Protein AF-A0A3B5LUX5-F1 (afdb_monomer_lite)

Sequence (181 aa):
RKSHYRGNGGNGSASSEEEFMWEEYLEETGATAAPHTIFRHVEVSLQSSFQPGMKLEVASKSSPETYWVATIITTCGQLLLLRYSGYGDDRRADFWCDVMTAELHPVGWCAQNHKTLTPPEAIREKYSDWTEFLVQDLTGSRTAPANLLEGVSYFPLIKTVCFMTSSRFKTSVFQTRSDFN

Organism: NCBI:txid32473

Foldseek 3Di:
DDDDDDDDDDDDDDPPPPDDDPVVVCVVVVNDADDVVVPVLQVVLVVPPDDFQAKWWFDDPVDPLEIFIWTFHDRDRQKTFIATPQCPPPPVRTDIDGLQPTQIGWPCVCVVVVGYYDDDPVSVVVDVCVVVSVCVSPVVTHTDDGCSNVVRPDDPDPPFDFDDDDDDDDTGTDDDPPPDD

pLDDT: mean 73.04, std 24.21, range [30.02, 98.19]

Structure (mmCIF, N/CA/C/O backbone):
data_AF-A0A3B5LUX5-F1
#
_entry.id   AF-A0A3B5LUX5-F1
#
loop_
_atom_site.group_PDB
_atom_site.id
_atom_site.type_symbol
_atom_site.label_atom_id
_atom_site.label_alt_id
_atom_site.label_comp_id
_atom_site.label_asym_id
_atom_site.label_entity_id
_atom_site.label_seq_id
_atom_site.pdbx_PDB_ins_code
_atom_site.Cartn_x
_atom_site.Cartn_y
_atom_site.Cartn_z
_atom_site.occupancy
_atom_site.B_iso_or_equiv
_atom_site.auth_seq_id
_atom_site.auth_comp_id
_atom_site.auth_asym_id
_atom_site.auth_atom_id
_atom_site.pdbx_PDB_model_num
ATOM 1 N N . ARG A 1 1 ? -45.466 -5.401 38.722 1.00 35.91 1 ARG A N 1
ATOM 2 C CA . ARG A 1 1 ? -45.635 -6.692 39.437 1.00 35.91 1 ARG A CA 1
ATOM 3 C C . ARG A 1 1 ? -44.329 -7.465 39.297 1.00 35.91 1 ARG A C 1
ATOM 5 O O . ARG A 1 1 ? -43.944 -7.743 38.173 1.00 35.91 1 ARG A O 1
ATOM 12 N N . LYS A 1 2 ? -43.619 -7.709 40.407 1.00 34.09 2 LYS A N 1
ATOM 13 C CA . LYS A 1 2 ? -42.392 -8.526 40.446 1.00 34.09 2 LYS A CA 1
ATOM 14 C C . LYS A 1 2 ? -42.722 -9.962 40.022 1.00 34.09 2 LYS A C 1
ATOM 16 O O . LYS A 1 2 ? -43.751 -10.476 40.453 1.00 34.09 2 LYS A O 1
ATOM 21 N N . SER A 1 3 ? -41.847 -10.608 39.256 1.00 34.19 3 SER A N 1
ATOM 22 C CA . SER A 1 3 ? -41.805 -12.071 39.197 1.00 34.19 3 SER A CA 1
ATOM 23 C C . SER A 1 3 ? -40.398 -12.539 39.555 1.00 34.19 3 SER A C 1
ATOM 25 O O . SER A 1 3 ? -39.407 -12.096 38.984 1.00 34.19 3 SER A O 1
ATOM 27 N N . HIS A 1 4 ? -40.349 -13.351 40.608 1.00 38.81 4 HIS A N 1
ATOM 28 C CA . HIS A 1 4 ? -39.192 -14.089 41.085 1.00 38.81 4 HIS A CA 1
ATOM 29 C C . HIS A 1 4 ? -38.898 -15.241 40.124 1.00 38.81 4 HIS A C 1
ATOM 31 O O . HIS A 1 4 ? -39.809 -16.000 39.807 1.00 38.81 4 HIS A O 1
ATOM 37 N N . TYR A 1 5 ? -37.626 -15.461 39.803 1.00 31.80 5 TYR A N 1
ATOM 38 C CA . TYR A 1 5 ? -37.120 -16.813 39.596 1.00 31.80 5 TYR A CA 1
ATOM 39 C C . TYR A 1 5 ? -35.917 -17.023 40.509 1.00 31.80 5 TYR A C 1
ATOM 41 O O . TYR A 1 5 ? -34.940 -16.281 40.474 1.00 31.80 5 TYR A O 1
ATOM 49 N N . ARG A 1 6 ? -36.051 -18.017 41.384 1.00 33.56 6 ARG A N 1
ATOM 50 C CA . ARG A 1 6 ? -35.007 -18.539 42.259 1.00 33.56 6 ARG A CA 1
ATOM 51 C C . ARG A 1 6 ? -34.612 -19.885 41.651 1.00 33.56 6 ARG A C 1
ATOM 53 O O . ARG A 1 6 ? -35.436 -20.793 41.627 1.00 33.56 6 ARG A O 1
ATOM 60 N N . GLY A 1 7 ? -33.394 -19.982 41.131 1.00 32.66 7 GLY A N 1
ATOM 61 C CA . GLY A 1 7 ? -32.774 -21.217 40.651 1.00 32.66 7 GLY A CA 1
ATOM 62 C C . GLY A 1 7 ? -31.449 -21.413 41.380 1.00 32.66 7 GLY A C 1
ATOM 63 O O . GLY A 1 7 ? -30.665 -20.479 41.495 1.00 32.66 7 GLY A O 1
ATOM 64 N N . ASN A 1 8 ? -31.272 -22.596 41.952 1.00 36.22 8 ASN A N 1
ATOM 65 C CA . ASN A 1 8 ? -30.271 -22.964 42.945 1.00 36.22 8 ASN A CA 1
ATOM 66 C C . ASN A 1 8 ? -29.105 -23.749 42.320 1.00 36.22 8 ASN A C 1
ATOM 68 O O . ASN A 1 8 ? -29.364 -24.668 41.552 1.00 36.22 8 ASN A O 1
ATOM 72 N N . GLY A 1 9 ? -27.879 -23.482 42.786 1.00 33.38 9 GLY A N 1
ATOM 73 C CA . GLY A 1 9 ? -26.812 -24.482 42.945 1.00 33.38 9 GLY A CA 1
ATOM 74 C C . GLY A 1 9 ? -25.846 -24.699 41.774 1.00 33.38 9 GLY A C 1
ATOM 75 O O . GLY A 1 9 ? -26.243 -25.134 40.701 1.00 33.38 9 GLY A O 1
ATOM 76 N N . GLY A 1 10 ? -24.548 -24.510 42.039 1.00 30.78 10 GLY A N 1
ATOM 77 C CA . GLY A 1 10 ? -23.467 -24.983 41.169 1.00 30.78 10 GLY A CA 1
ATOM 78 C C . GLY A 1 10 ? -22.131 -24.295 41.433 1.00 30.78 10 GLY A C 1
ATOM 79 O O . GLY A 1 10 ? -21.809 -23.308 40.788 1.00 30.78 10 GLY A O 1
ATOM 80 N N . ASN A 1 11 ? -21.370 -24.815 42.395 1.00 45.69 11 ASN A N 1
ATOM 81 C CA . ASN A 1 11 ? -20.017 -24.383 42.734 1.00 45.69 11 ASN A 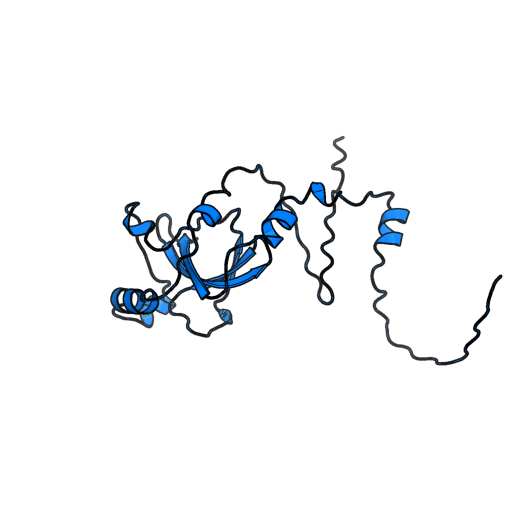CA 1
ATOM 82 C C . ASN A 1 11 ? -19.046 -24.763 41.596 1.00 45.69 11 ASN A C 1
ATOM 84 O O . ASN A 1 11 ? -18.907 -25.945 41.285 1.00 45.69 11 ASN A O 1
ATOM 88 N N . GLY A 1 12 ? -18.378 -23.780 40.995 1.00 37.25 12 GLY A N 1
ATOM 89 C CA . GLY A 1 12 ? -17.366 -23.976 39.958 1.00 37.25 12 GLY A CA 1
ATOM 90 C C . GLY A 1 12 ? -16.384 -22.814 39.977 1.00 37.25 12 GLY A C 1
ATOM 91 O O . GLY A 1 12 ? -16.647 -21.769 39.395 1.00 37.25 12 GLY A O 1
ATOM 92 N N . SER A 1 13 ? -15.270 -22.993 40.686 1.00 49.44 13 SER A N 1
ATOM 93 C CA . SER A 1 13 ? -14.120 -22.091 40.656 1.00 49.44 13 SER A CA 1
ATOM 94 C C . SER A 1 13 ? -13.481 -22.156 39.266 1.00 49.44 13 SER A C 1
ATOM 96 O O . SER A 1 13 ? -12.615 -22.982 38.996 1.00 49.44 13 SER A O 1
ATOM 98 N N . ALA A 1 14 ? -13.962 -21.308 38.365 1.00 46.81 14 ALA A N 1
ATOM 99 C CA . ALA A 1 14 ? -13.153 -20.758 37.295 1.00 46.81 14 ALA A CA 1
ATOM 100 C C . ALA A 1 14 ? -12.709 -19.387 37.800 1.00 46.81 14 ALA A C 1
ATOM 102 O O . ALA A 1 14 ? -13.540 -18.637 38.309 1.00 46.81 14 ALA A O 1
ATOM 103 N N . SER A 1 15 ? -11.420 -19.061 37.719 1.00 47.00 15 SER A N 1
ATOM 104 C CA . SER A 1 15 ? -10.981 -17.676 37.862 1.00 47.00 15 SER A CA 1
ATOM 105 C C . SER A 1 15 ? -11.621 -16.892 36.719 1.00 47.00 15 SER A C 1
ATOM 107 O O . SER A 1 15 ? -11.099 -16.870 35.605 1.00 47.00 15 SER A O 1
ATOM 109 N N . SER A 1 16 ? -12.815 -16.359 36.961 1.00 46.47 16 SER A N 1
ATOM 110 C CA . SER A 1 16 ? -13.464 -15.427 36.062 1.00 46.47 16 SER A CA 1
ATOM 111 C C . SER A 1 16 ? -12.591 -14.188 36.067 1.00 46.47 16 SER A C 1
ATOM 113 O O . SER A 1 16 ? -12.560 -13.464 37.059 1.00 46.47 16 SER A O 1
ATOM 115 N N . GLU A 1 17 ? -11.828 -13.990 34.997 1.00 57.47 17 GLU A N 1
ATOM 116 C CA . GLU A 1 17 ? -11.380 -12.654 34.626 1.00 57.47 17 GLU A CA 1
ATOM 117 C C . GLU A 1 17 ? -12.656 -11.814 34.574 1.00 57.47 17 GLU A C 1
ATOM 119 O O . GLU A 1 17 ? -13.491 -12.013 33.690 1.00 57.47 17 GLU A O 1
ATOM 124 N N . GLU A 1 18 ? -12.892 -11.016 35.617 1.00 70.19 18 GLU A N 1
ATOM 125 C CA . GLU A 1 18 ? -14.080 -10.179 35.715 1.00 70.19 18 GLU A CA 1
ATOM 126 C C . GLU A 1 18 ? -14.116 -9.309 34.459 1.00 70.19 18 GLU A C 1
ATOM 128 O O . GLU A 1 18 ? -13.187 -8.552 34.172 1.00 70.19 18 GLU A O 1
ATOM 133 N N . GLU A 1 19 ? -15.148 -9.515 33.642 1.00 66.62 19 GLU A N 1
ATOM 134 C CA . GLU A 1 19 ? -15.305 -8.794 32.390 1.00 66.62 19 GLU A CA 1
ATOM 135 C C . GLU A 1 19 ? -15.421 -7.306 32.726 1.00 66.62 19 GLU A C 1
ATOM 137 O O . GLU A 1 19 ? -16.278 -6.903 33.510 1.00 66.62 19 GLU A O 1
ATOM 142 N N . PHE A 1 20 ? -14.522 -6.490 32.180 1.00 76.00 20 PHE A N 1
ATOM 143 C CA . PHE A 1 20 ? -14.461 -5.074 32.517 1.00 76.00 20 PHE A CA 1
ATOM 144 C C . PHE A 1 20 ? -15.754 -4.353 32.099 1.00 76.00 20 PHE A C 1
ATOM 146 O O . PHE A 1 20 ? -16.071 -4.248 30.907 1.00 76.00 20 PHE A O 1
ATOM 153 N N . MET A 1 21 ? -16.487 -3.831 33.084 1.00 78.94 21 MET A N 1
ATOM 154 C CA . MET A 1 21 ? -17.771 -3.163 32.886 1.00 78.94 21 MET A CA 1
ATOM 155 C C . MET A 1 21 ? -17.584 -1.657 32.707 1.00 78.94 21 MET A C 1
ATOM 157 O O . MET A 1 21 ? -17.402 -0.894 33.650 1.00 78.94 21 MET A O 1
ATOM 161 N N . TRP A 1 22 ? -17.685 -1.217 31.455 1.00 77.00 22 TRP A N 1
ATOM 162 C CA . TRP A 1 22 ? -17.552 0.188 31.063 1.00 77.00 22 TRP A CA 1
ATOM 163 C C . TRP A 1 22 ? -18.501 1.140 31.793 1.00 77.00 22 TRP A C 1
ATOM 165 O O . TRP A 1 22 ? -18.125 2.270 32.086 1.00 77.00 22 TRP A O 1
ATOM 175 N N . GLU A 1 23 ? -19.725 0.691 32.060 1.00 78.62 23 GLU A N 1
ATOM 176 C CA . GLU A 1 23 ? -20.751 1.483 32.745 1.00 78.62 23 GLU A CA 1
ATOM 177 C C . GLU A 1 23 ? -20.314 1.829 34.175 1.00 78.62 23 GLU A C 1
ATOM 179 O O . GLU A 1 23 ? -20.345 2.997 34.550 1.00 78.62 23 GLU A O 1
ATOM 184 N N . GLU A 1 24 ? -19.792 0.848 34.916 1.00 79.94 24 GLU A N 1
ATOM 185 C CA . GLU A 1 24 ? -19.294 1.029 36.284 1.00 79.94 24 GLU A CA 1
ATOM 186 C C . GLU A 1 24 ? -18.077 1.959 36.328 1.00 79.94 24 GLU A C 1
ATOM 188 O O . GLU A 1 24 ? -18.043 2.895 37.122 1.00 79.94 24 GLU A O 1
ATOM 193 N N . TYR A 1 25 ? -17.117 1.782 35.415 1.00 77.38 25 TYR A N 1
ATOM 194 C CA . TYR A 1 25 ? -15.937 2.649 35.349 1.00 77.38 25 TYR A CA 1
ATOM 195 C C . TYR A 1 25 ? -16.295 4.117 35.067 1.00 77.38 25 TYR A C 1
ATOM 197 O O . TYR A 1 25 ? -15.721 5.031 35.666 1.00 77.38 25 TYR A O 1
ATOM 205 N N . LEU A 1 26 ? -17.219 4.370 34.134 1.00 74.94 26 LEU A N 1
ATOM 206 C CA . LEU A 1 26 ? -17.639 5.734 33.799 1.00 74.94 26 LEU A CA 1
ATOM 207 C C . LEU A 1 26 ? -18.389 6.390 34.965 1.00 74.94 26 LEU A C 1
ATOM 209 O O . LEU A 1 26 ? -18.194 7.581 35.213 1.00 74.94 26 LEU A O 1
ATOM 213 N N . GLU A 1 27 ? -19.193 5.618 35.702 1.00 80.62 27 GLU A N 1
ATOM 214 C CA . GLU A 1 27 ? -19.864 6.082 36.920 1.00 80.62 27 GLU A CA 1
ATOM 215 C C . GLU A 1 27 ? -18.869 6.377 38.052 1.00 80.62 27 GLU A C 1
ATOM 217 O O . GLU A 1 27 ? -18.927 7.457 38.641 1.00 80.62 27 GLU A O 1
ATOM 222 N N . GLU A 1 28 ? -17.922 5.473 38.321 1.00 80.44 28 GLU A N 1
ATOM 223 C CA . GLU A 1 28 ? -16.929 5.620 39.396 1.00 80.44 28 GLU A CA 1
ATOM 224 C C . GLU A 1 28 ? -15.987 6.807 39.152 1.00 80.44 28 GLU A C 1
ATOM 226 O O . GLU A 1 28 ? -15.672 7.571 40.066 1.00 80.44 28 GLU A O 1
ATOM 231 N N . THR A 1 29 ? -15.556 6.999 37.905 1.00 79.25 29 THR A N 1
ATOM 232 C CA . THR A 1 29 ? -14.618 8.074 37.544 1.00 79.25 29 THR A CA 1
ATOM 233 C C . THR A 1 29 ? -15.299 9.404 37.223 1.00 79.25 29 THR A C 1
ATOM 235 O O . THR A 1 29 ? -14.618 10.420 37.068 1.00 79.25 29 THR A O 1
ATOM 238 N N . GLY A 1 30 ? -16.630 9.423 37.087 1.00 72.88 30 GLY A N 1
ATOM 239 C CA . GLY A 1 30 ? -17.377 10.584 36.592 1.00 72.88 30 GLY A CA 1
ATOM 240 C C . GLY A 1 30 ? -17.033 10.965 35.145 1.00 72.88 30 GLY A C 1
ATOM 241 O O . GLY A 1 30 ? -17.293 12.095 34.718 1.00 72.88 30 GLY A O 1
ATOM 242 N N . ALA A 1 31 ? -16.411 10.058 34.389 1.00 74.00 31 ALA A N 1
ATOM 243 C CA . ALA A 1 31 ? -16.029 10.288 33.006 1.00 74.00 31 ALA A CA 1
ATOM 244 C C . ALA A 1 31 ? -17.256 10.247 32.082 1.00 74.00 31 ALA A C 1
ATOM 246 O O . ALA A 1 31 ? -18.216 9.511 32.296 1.00 74.00 31 ALA A O 1
ATOM 247 N N . THR A 1 32 ? -17.225 11.036 31.009 1.00 71.62 32 THR A N 1
ATOM 248 C CA . THR A 1 32 ? -18.288 11.043 29.995 1.00 71.62 32 THR A CA 1
ATOM 249 C C . THR A 1 32 ? -17.795 10.344 28.738 1.00 71.62 32 THR A C 1
ATOM 251 O O . THR A 1 32 ? -16.705 10.643 28.249 1.00 71.62 32 THR A O 1
ATOM 254 N N . ALA A 1 33 ? -18.599 9.431 28.188 1.00 69.62 33 ALA A N 1
ATOM 255 C CA . ALA A 1 33 ? -18.276 8.802 26.914 1.00 69.62 33 ALA A CA 1
ATOM 256 C C . ALA A 1 33 ? -18.179 9.859 25.801 1.00 69.62 33 ALA A C 1
ATOM 258 O O . ALA A 1 33 ? -19.040 10.734 25.670 1.00 69.62 33 ALA A O 1
ATOM 259 N N . ALA A 1 34 ? -17.132 9.762 24.986 1.00 70.94 34 ALA A N 1
ATOM 260 C CA . ALA A 1 34 ? -16.961 10.611 23.818 1.00 70.94 34 ALA A CA 1
ATOM 261 C C . ALA A 1 34 ? -18.145 10.432 22.838 1.00 70.94 34 ALA A C 1
ATOM 263 O O . ALA A 1 34 ? -18.486 9.291 22.507 1.00 70.94 34 ALA A O 1
ATOM 264 N N . PRO A 1 35 ? -18.774 11.515 22.336 1.00 67.31 35 PRO A N 1
ATOM 265 C CA . PRO A 1 35 ? -19.850 11.401 21.353 1.00 67.31 35 PRO A CA 1
ATOM 266 C C . PRO A 1 35 ? -19.369 10.704 20.075 1.00 67.31 35 PRO A C 1
ATOM 268 O O . PRO A 1 35 ? -18.313 11.046 19.556 1.00 67.31 35 PRO A O 1
ATOM 271 N N . HIS A 1 36 ? -20.160 9.790 19.504 1.00 53.62 36 HIS A N 1
ATOM 272 C CA . HIS A 1 36 ? -19.798 9.088 18.258 1.00 53.62 36 HIS A CA 1
ATOM 273 C C . HIS A 1 36 ? -19.471 10.051 17.095 1.00 53.62 36 HIS A C 1
ATOM 275 O O . HIS A 1 36 ? -18.598 9.777 16.278 1.00 53.62 36 HIS A O 1
ATOM 281 N N . THR A 1 37 ? -20.099 11.228 17.080 1.00 53.47 37 THR A N 1
ATOM 282 C CA . THR A 1 37 ? -19.922 12.283 16.070 1.00 53.47 37 THR A CA 1
ATOM 283 C C . THR A 1 37 ? -18.527 12.916 16.048 1.00 53.47 37 THR A C 1
ATOM 285 O O . THR A 1 37 ? -18.165 13.562 15.060 1.00 53.47 37 THR A O 1
ATOM 288 N N . ILE A 1 38 ? -17.718 12.748 17.104 1.00 59.34 38 ILE A N 1
ATOM 289 C CA . ILE A 1 38 ? -16.318 13.206 17.097 1.00 59.34 38 ILE A CA 1
ATOM 290 C C . ILE A 1 38 ? -15.399 12.208 16.382 1.00 59.34 38 ILE A C 1
ATOM 292 O O . ILE A 1 38 ? -14.297 12.563 15.968 1.00 59.34 38 ILE A O 1
ATOM 296 N N . PHE A 1 39 ? -15.879 10.983 16.151 1.00 59.47 39 PHE A N 1
ATOM 297 C CA . PHE A 1 39 ? -15.187 9.935 15.410 1.00 59.47 39 PHE A CA 1
ATOM 298 C C . PHE A 1 39 ? -15.602 9.940 13.936 1.00 59.47 39 PHE A C 1
ATOM 300 O O . PHE A 1 39 ? -15.968 8.907 13.381 1.00 59.47 39 PHE A O 1
ATOM 307 N N . ARG A 1 40 ? -15.505 11.093 13.257 1.00 53.34 40 ARG A N 1
ATOM 308 C CA . ARG A 1 40 ? -15.771 11.160 11.804 1.00 53.34 40 ARG A CA 1
ATOM 309 C C . ARG A 1 40 ? -14.918 10.178 11.012 1.00 53.34 40 ARG A C 1
ATOM 311 O O . ARG A 1 40 ? -15.384 9.658 10.010 1.00 53.34 40 ARG A O 1
ATOM 318 N N . HIS A 1 41 ? -13.702 9.884 11.478 1.00 52.53 41 HIS A N 1
ATOM 319 C CA . HIS A 1 41 ? -12.879 8.841 10.879 1.00 52.53 41 HIS A CA 1
ATOM 320 C C . HIS A 1 41 ? -13.568 7.476 10.960 1.00 52.53 41 HIS A C 1
ATOM 322 O O . HIS A 1 41 ? -13.567 6.795 9.956 1.00 52.53 41 HIS A O 1
ATOM 328 N N . VAL A 1 42 ? -14.239 7.103 12.060 1.00 52.16 42 VAL A N 1
ATOM 329 C CA . VAL A 1 42 ? -15.003 5.842 12.165 1.00 52.16 42 VAL A CA 1
ATOM 330 C C . VAL A 1 42 ? -16.163 5.809 11.161 1.00 52.16 42 VAL A C 1
ATOM 332 O O . VAL A 1 42 ? -16.339 4.799 10.482 1.00 52.16 42 VAL A O 1
ATOM 335 N N . GLU A 1 43 ? -16.894 6.911 10.989 1.00 49.62 43 GLU A N 1
ATOM 336 C CA . GLU A 1 43 ? -17.986 7.015 10.003 1.00 49.62 43 GLU A CA 1
ATOM 337 C C . GLU A 1 43 ? -17.483 6.968 8.547 1.00 49.62 43 GLU A C 1
ATOM 339 O O . GLU A 1 43 ? -18.045 6.249 7.724 1.00 49.62 43 GLU A O 1
ATOM 344 N N . VAL A 1 44 ? -16.376 7.653 8.238 1.00 49.75 44 VAL A N 1
ATOM 345 C CA . VAL A 1 44 ? -15.685 7.583 6.934 1.00 49.75 44 VAL A CA 1
ATOM 346 C C . VAL A 1 44 ? -15.096 6.187 6.700 1.00 49.75 44 VAL A C 1
ATOM 348 O O . VAL A 1 44 ? -15.087 5.677 5.584 1.00 49.75 44 VAL A O 1
ATOM 351 N N . SER A 1 45 ? -14.657 5.521 7.765 1.00 48.94 45 SER A N 1
ATOM 352 C CA . SER A 1 45 ? -14.043 4.197 7.720 1.00 48.94 45 SER A CA 1
ATOM 353 C C . SER A 1 45 ? -15.039 3.071 7.417 1.00 48.94 45 SER A C 1
ATOM 355 O O . SER A 1 45 ? -14.679 2.089 6.768 1.00 48.94 45 SER A O 1
ATOM 357 N N . LEU A 1 46 ? -16.310 3.249 7.799 1.00 49.28 46 LEU A N 1
ATOM 358 C CA . LEU A 1 46 ? -17.424 2.385 7.388 1.00 49.28 46 LEU A CA 1
ATOM 359 C C . LEU A 1 46 ? -17.767 2.553 5.896 1.00 49.28 46 LEU A C 1
ATOM 361 O O . LEU A 1 46 ? -18.454 1.710 5.326 1.00 49.28 46 LEU A O 1
ATOM 365 N N . GLN A 1 47 ? -17.259 3.613 5.261 1.00 52.69 47 GLN A N 1
ATOM 366 C CA . GLN A 1 47 ? -17.356 3.892 3.827 1.00 52.69 47 GLN A CA 1
ATOM 367 C C . GLN A 1 47 ? -16.036 3.640 3.080 1.00 52.69 47 GLN A C 1
ATOM 369 O O . GLN A 1 47 ? -15.890 4.090 1.940 1.00 52.69 47 GLN A O 1
ATOM 374 N N . SER A 1 48 ? -15.068 2.939 3.694 1.00 63.38 48 SER A N 1
ATOM 375 C CA . SER A 1 48 ? -13.807 2.574 3.041 1.00 63.38 48 SER A CA 1
ATOM 376 C C . SER A 1 48 ? -14.109 1.799 1.759 1.00 63.38 48 SER A C 1
ATOM 378 O O . SER A 1 48 ? -14.452 0.622 1.775 1.00 63.38 48 SER A O 1
ATOM 380 N N . SER A 1 49 ? -14.037 2.499 0.628 1.00 77.81 49 SER A N 1
ATOM 381 C CA . SER A 1 49 ? -14.290 1.930 -0.698 1.00 77.81 49 SER A CA 1
ATOM 382 C C . SER A 1 49 ? -13.083 1.134 -1.209 1.00 77.81 49 SER A C 1
ATOM 384 O O . SER A 1 49 ? -13.104 0.621 -2.329 1.00 77.81 49 SER A O 1
ATOM 386 N N . PHE A 1 50 ? -12.035 1.014 -0.387 1.00 87.75 50 PHE A N 1
ATOM 387 C CA . PHE A 1 50 ? -10.961 0.063 -0.608 1.00 87.75 50 PHE A CA 1
ATOM 388 C C . PHE A 1 50 ? -11.506 -1.359 -0.518 1.00 87.75 50 PHE A C 1
ATOM 390 O O . PHE A 1 50 ? -12.326 -1.687 0.337 1.00 87.75 50 PHE A O 1
ATOM 397 N N . GLN A 1 51 ? -11.028 -2.223 -1.403 1.00 91.06 51 GLN A N 1
ATOM 398 C CA . GLN A 1 51 ? -11.396 -3.631 -1.419 1.00 91.06 51 GLN A CA 1
ATOM 399 C C . GLN A 1 51 ? -10.129 -4.478 -1.315 1.00 91.06 51 GLN A C 1
ATOM 401 O O . GLN A 1 51 ? -9.118 -4.129 -1.937 1.00 91.06 51 GLN A O 1
ATOM 406 N N . PRO A 1 52 ? -10.174 -5.604 -0.581 1.00 93.62 52 PRO A N 1
ATOM 407 C CA . PRO A 1 52 ? -9.139 -6.621 -0.676 1.00 93.62 52 PRO A CA 1
ATOM 408 C C . PRO A 1 52 ? -8.818 -6.962 -2.137 1.00 93.62 52 PRO A C 1
ATOM 410 O O . PRO A 1 52 ? -9.715 -7.084 -2.972 1.00 93.62 52 PRO A O 1
ATOM 413 N N . GLY A 1 53 ? -7.531 -7.089 -2.445 1.00 95.31 53 GLY A N 1
ATOM 414 C CA . GLY A 1 53 ? -7.015 -7.331 -3.792 1.00 95.31 53 GLY A CA 1
ATOM 415 C C . GLY A 1 53 ? -6.693 -6.071 -4.601 1.00 95.31 53 GLY A C 1
ATOM 416 O O . GLY A 1 53 ? -6.022 -6.186 -5.626 1.00 95.31 53 GLY A O 1
ATOM 417 N N . MET A 1 54 ? -7.107 -4.874 -4.165 1.00 97.06 54 MET A N 1
ATOM 418 C CA . MET A 1 54 ? -6.618 -3.634 -4.779 1.00 97.06 54 MET A CA 1
ATOM 419 C C . MET A 1 54 ? -5.114 -3.464 -4.542 1.00 97.06 54 MET A C 1
ATOM 421 O O . MET A 1 54 ? -4.597 -3.859 -3.496 1.00 97.06 54 MET A O 1
ATOM 425 N N . LYS A 1 55 ? -4.422 -2.845 -5.497 1.00 98.19 55 LYS A N 1
ATOM 426 C CA . LYS A 1 55 ? -2.986 -2.556 -5.430 1.00 98.19 55 LYS A CA 1
ATOM 427 C C . LYS A 1 55 ? -2.714 -1.059 -5.359 1.00 98.19 55 LYS A C 1
ATOM 429 O O . LYS A 1 55 ? -3.482 -0.260 -5.891 1.00 98.19 55 LYS A O 1
ATOM 434 N N . LEU A 1 56 ? -1.631 -0.686 -4.692 1.00 97.69 56 LEU A N 1
ATOM 435 C CA . LEU A 1 56 ? -1.208 0.700 -4.496 1.00 97.69 56 LEU A CA 1
ATOM 436 C C . LEU A 1 56 ? 0.310 0.774 -4.298 1.00 97.69 56 LEU A C 1
ATOM 438 O O . LEU A 1 56 ? 0.946 -0.232 -3.990 1.00 97.69 56 LEU A O 1
ATOM 442 N N . GLU A 1 57 ? 0.882 1.957 -4.474 1.00 97.62 57 GLU A N 1
ATOM 443 C CA . GLU A 1 57 ? 2.294 2.257 -4.239 1.00 97.62 57 GLU A CA 1
ATOM 444 C C . GLU A 1 57 ? 2.476 2.806 -2.818 1.00 97.62 57 GLU A C 1
ATOM 446 O O . GLU A 1 57 ? 1.759 3.713 -2.396 1.00 97.62 57 GLU A O 1
ATOM 451 N N . VAL A 1 58 ? 3.422 2.233 -2.071 1.00 95.88 58 VAL A N 1
ATOM 452 C CA . VAL A 1 58 ? 3.724 2.583 -0.675 1.00 95.88 58 VAL A CA 1
ATOM 453 C C . VAL A 1 58 ? 5.140 3.132 -0.595 1.00 95.88 58 VAL A C 1
ATOM 455 O O . VAL A 1 58 ? 6.065 2.493 -1.103 1.00 95.88 58 VAL A O 1
ATOM 458 N N . ALA A 1 59 ? 5.328 4.270 0.072 1.00 93.75 59 ALA A N 1
ATOM 459 C CA . ALA A 1 59 ? 6.661 4.805 0.335 1.00 93.75 59 ALA A CA 1
ATOM 460 C C . ALA A 1 59 ? 7.491 3.878 1.238 1.00 93.75 59 ALA A C 1
ATOM 462 O O . ALA A 1 59 ? 7.018 3.346 2.250 1.00 93.75 59 ALA A O 1
ATOM 463 N N . SER A 1 60 ? 8.769 3.725 0.905 1.00 88.19 60 SER A N 1
ATOM 464 C CA . SER A 1 60 ? 9.733 3.022 1.742 1.00 88.19 60 SER A CA 1
ATOM 465 C C . SER A 1 60 ? 10.107 3.859 2.961 1.00 88.19 60 SER A C 1
ATOM 467 O O . SER A 1 60 ? 10.492 5.021 2.854 1.00 88.19 60 SER A O 1
ATOM 469 N N . LYS A 1 61 ? 10.086 3.236 4.143 1.00 81.44 61 LYS A N 1
ATOM 470 C CA . LYS A 1 61 ? 10.532 3.885 5.388 1.00 81.44 61 LYS A CA 1
ATOM 471 C C . LYS A 1 61 ? 12.052 4.046 5.468 1.00 81.44 61 LYS A C 1
ATOM 473 O O . LYS A 1 61 ? 12.530 4.892 6.216 1.00 81.44 61 LYS A O 1
ATOM 478 N N . SER A 1 62 ? 12.810 3.207 4.762 1.00 80.56 62 SER A N 1
ATOM 479 C CA . SER A 1 62 ? 14.275 3.157 4.860 1.00 80.56 62 SER A CA 1
ATOM 480 C C . SER A 1 62 ? 14.983 4.014 3.818 1.00 80.56 62 SER A C 1
ATOM 482 O O . SER A 1 62 ? 16.173 4.292 3.950 1.00 80.56 62 SER A O 1
ATOM 484 N N . SER A 1 63 ? 14.291 4.387 2.746 1.00 81.50 63 SER A N 1
ATOM 485 C CA . SER A 1 63 ? 14.900 5.048 1.598 1.00 81.50 63 SER A CA 1
ATOM 486 C C . SER A 1 63 ? 13.939 6.106 1.070 1.00 81.50 63 SER A C 1
ATOM 488 O O . SER A 1 63 ? 12.943 5.749 0.434 1.00 81.50 63 SER A O 1
ATOM 490 N N . PRO A 1 64 ? 14.226 7.394 1.340 1.00 78.88 64 PRO A N 1
ATOM 491 C CA . PRO A 1 64 ? 13.438 8.498 0.811 1.00 78.88 64 PRO A CA 1
ATOM 492 C C . PRO A 1 64 ? 13.270 8.356 -0.703 1.00 78.88 64 PRO A C 1
ATOM 494 O O . PRO A 1 64 ? 14.187 7.878 -1.372 1.00 78.88 64 PRO A O 1
ATOM 497 N N . GLU A 1 65 ? 12.119 8.771 -1.235 1.00 85.00 65 GLU A N 1
ATOM 498 C CA . GLU A 1 65 ? 11.829 8.803 -2.682 1.00 85.00 65 GLU A CA 1
ATOM 499 C C . GLU A 1 65 ? 11.671 7.434 -3.370 1.00 85.00 65 GLU A C 1
ATOM 501 O O . GLU A 1 65 ? 11.461 7.374 -4.585 1.00 85.00 65 GLU A O 1
ATOM 506 N N . THR A 1 66 ? 11.752 6.334 -2.618 1.00 91.69 66 THR A N 1
ATOM 507 C CA . THR A 1 66 ? 11.537 4.985 -3.154 1.00 91.69 66 THR A CA 1
ATOM 508 C C . THR A 1 66 ? 10.210 4.421 -2.6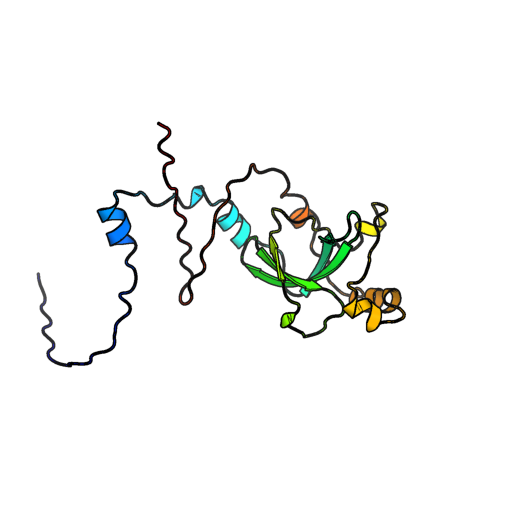90 1.00 91.69 66 THR A C 1
ATOM 510 O O . THR A 1 66 ? 9.809 4.605 -1.542 1.00 91.69 66 THR A O 1
ATOM 513 N N . TYR A 1 67 ? 9.545 3.709 -3.589 1.00 96.50 67 TYR A N 1
ATOM 514 C CA . TYR A 1 67 ? 8.227 3.141 -3.350 1.00 96.50 67 TYR A CA 1
ATOM 515 C C . TYR A 1 67 ? 8.208 1.677 -3.772 1.00 96.50 67 TYR A C 1
ATOM 517 O O . TYR A 1 67 ? 9.035 1.232 -4.571 1.00 96.50 67 TYR A O 1
ATOM 525 N N . TRP A 1 68 ? 7.241 0.921 -3.266 1.00 97.19 68 TRP A N 1
ATOM 526 C CA . TRP A 1 68 ? 6.960 -0.411 -3.782 1.00 97.19 68 TRP A CA 1
ATOM 527 C C . TRP A 1 68 ? 5.470 -0.708 -3.811 1.00 97.19 68 TRP A C 1
ATOM 529 O O . TRP A 1 68 ? 4.691 -0.151 -3.036 1.00 97.19 68 TRP A O 1
ATOM 539 N N . VAL A 1 69 ? 5.071 -1.597 -4.717 1.00 98.00 69 VAL A N 1
ATOM 540 C CA . VAL A 1 69 ? 3.673 -1.995 -4.858 1.00 98.00 69 VAL A CA 1
ATOM 541 C C . VAL A 1 69 ? 3.287 -2.934 -3.723 1.00 98.00 69 VAL A C 1
ATOM 543 O O . VAL A 1 69 ? 3.992 -3.900 -3.416 1.00 98.00 69 VAL A O 1
ATOM 546 N N . ALA A 1 70 ? 2.136 -2.667 -3.119 1.00 98.12 70 ALA A N 1
ATOM 547 C CA . ALA A 1 70 ? 1.498 -3.530 -2.145 1.00 98.12 70 ALA A CA 1
ATOM 548 C C . ALA A 1 70 ? 0.052 -3.831 -2.544 1.00 98.12 70 ALA A C 1
ATOM 550 O O . ALA A 1 70 ? -0.609 -3.055 -3.232 1.00 98.12 70 ALA A O 1
ATOM 551 N N . THR A 1 71 ? -0.438 -4.977 -2.085 1.00 98.12 71 THR A N 1
ATOM 552 C CA . THR A 1 71 ? -1.827 -5.412 -2.225 1.00 98.12 71 THR A CA 1
ATOM 553 C C . THR A 1 71 ? -2.551 -5.226 -0.894 1.00 98.12 71 THR A C 1
ATOM 555 O O . THR A 1 71 ? -2.008 -5.569 0.159 1.00 98.12 71 THR A O 1
ATOM 558 N N . ILE A 1 72 ? -3.782 -4.715 -0.937 1.00 97.00 72 ILE A N 1
ATOM 559 C CA . ILE A 1 72 ? -4.676 -4.649 0.220 1.00 97.00 72 ILE A CA 1
ATOM 560 C C . ILE A 1 72 ? -5.143 -6.068 0.545 1.00 97.00 72 ILE A C 1
ATOM 562 O O . ILE A 1 72 ? -5.848 -6.690 -0.246 1.00 97.00 72 ILE A O 1
ATOM 566 N N . ILE A 1 73 ? -4.761 -6.581 1.709 1.00 96.50 73 ILE A N 1
ATOM 567 C CA . ILE A 1 73 ? -5.197 -7.888 2.213 1.00 96.50 73 ILE A CA 1
ATOM 568 C C . ILE A 1 73 ? -6.541 -7.750 2.925 1.00 96.50 73 ILE A C 1
ATOM 570 O O . ILE A 1 73 ? -7.469 -8.503 2.647 1.00 96.50 73 ILE A O 1
ATOM 574 N N . THR A 1 74 ? -6.656 -6.753 3.805 1.00 91.69 74 THR A N 1
ATOM 575 C CA . THR A 1 74 ? -7.865 -6.485 4.592 1.00 91.69 74 THR A CA 1
ATOM 576 C C . THR A 1 74 ? -7.976 -4.996 4.894 1.00 91.69 74 THR A C 1
ATOM 578 O O . THR A 1 74 ? -6.974 -4.305 5.071 1.00 91.69 74 THR A O 1
ATOM 581 N N . THR A 1 75 ? -9.206 -4.510 5.005 1.00 86.56 75 THR A N 1
ATOM 582 C CA . THR A 1 75 ? -9.532 -3.150 5.437 1.00 86.56 75 THR A CA 1
ATOM 583 C C . THR A 1 75 ? -10.059 -3.176 6.871 1.00 86.56 75 THR A C 1
ATOM 585 O O . THR A 1 75 ? -11.012 -3.897 7.166 1.00 86.56 75 THR A O 1
ATOM 588 N N . CYS A 1 76 ? -9.478 -2.377 7.759 1.00 82.50 76 CYS A N 1
ATOM 589 C CA . CYS A 1 76 ? -9.984 -2.137 9.108 1.00 82.50 76 CYS A CA 1
ATOM 590 C C . CYS A 1 76 ? -10.143 -0.633 9.305 1.00 82.50 76 CYS A C 1
ATOM 592 O O . CYS A 1 76 ? -9.313 0.053 9.905 1.00 82.50 76 CYS A O 1
ATOM 594 N N . GLY A 1 77 ? -11.222 -0.116 8.738 1.00 78.12 77 GLY A N 1
ATOM 595 C CA . GLY A 1 77 ? -11.478 1.301 8.743 1.00 78.12 77 GLY A CA 1
ATOM 596 C C . GLY A 1 77 ? -10.417 2.107 7.978 1.00 78.12 77 GLY A C 1
ATOM 597 O O . GLY A 1 77 ? -10.274 1.920 6.772 1.00 78.12 77 GLY A O 1
ATOM 598 N N . GLN A 1 78 ? -9.691 2.999 8.668 1.00 78.81 78 GLN A N 1
ATOM 599 C CA . GLN A 1 78 ? -8.570 3.765 8.088 1.00 78.81 78 GLN A CA 1
ATOM 600 C C . GLN A 1 78 ? -7.263 2.961 7.993 1.00 78.81 78 GLN A C 1
ATOM 602 O O . GLN A 1 78 ? -6.317 3.393 7.339 1.00 78.81 78 GLN A O 1
ATOM 607 N N . LEU A 1 79 ? -7.190 1.814 8.675 1.00 87.25 79 LEU A N 1
ATOM 608 C CA . LEU A 1 79 ? -6.027 0.941 8.643 1.00 87.25 79 LEU A CA 1
ATOM 609 C C . LEU A 1 79 ? -6.189 -0.082 7.521 1.00 87.25 79 LEU A C 1
ATOM 611 O O . LEU A 1 79 ? -7.195 -0.791 7.441 1.00 87.25 79 LEU A O 1
ATOM 615 N N . LEU A 1 80 ? -5.169 -0.201 6.683 1.00 91.75 80 LEU A N 1
ATOM 616 C CA . LEU A 1 80 ? -5.057 -1.237 5.668 1.00 91.75 80 LEU A CA 1
ATOM 617 C C . LEU A 1 80 ? -4.030 -2.264 6.124 1.00 91.75 80 LEU A C 1
ATOM 619 O O . LEU A 1 80 ? -2.915 -1.912 6.507 1.00 91.75 80 LEU A O 1
ATOM 623 N N . LEU A 1 81 ? -4.396 -3.539 6.064 1.00 95.06 81 LEU A N 1
ATOM 624 C CA . LEU A 1 81 ? -3.422 -4.616 6.115 1.00 95.06 81 LEU A CA 1
ATOM 625 C C . LEU A 1 81 ? -2.875 -4.792 4.702 1.00 95.06 81 LEU A C 1
ATOM 627 O O . LEU A 1 81 ? -3.631 -5.134 3.791 1.00 95.06 81 LEU A O 1
ATOM 631 N N . LEU A 1 82 ? -1.587 -4.532 4.516 1.00 97.12 82 LEU A N 1
ATOM 632 C CA . LEU A 1 82 ? -0.920 -4.553 3.222 1.00 97.12 82 LEU A CA 1
ATOM 633 C C . LEU A 1 82 ? 0.106 -5.683 3.157 1.00 97.12 82 LEU A C 1
ATOM 635 O O . LEU A 1 82 ? 0.738 -6.020 4.157 1.00 97.12 82 LEU A O 1
ATOM 639 N N . ARG A 1 83 ? 0.312 -6.218 1.952 1.00 97.62 83 ARG A N 1
ATOM 640 C CA . ARG A 1 83 ? 1.430 -7.112 1.626 1.00 97.62 83 ARG A CA 1
ATOM 641 C C . ARG A 1 83 ? 2.139 -6.613 0.381 1.00 97.62 83 ARG A C 1
ATOM 643 O O . ARG A 1 83 ? 1.490 -6.387 -0.638 1.00 97.62 83 ARG A O 1
ATOM 650 N N . TYR A 1 84 ? 3.462 -6.493 0.431 1.00 97.19 84 TYR A N 1
ATOM 651 C CA . TYR A 1 84 ? 4.245 -6.135 -0.750 1.00 97.19 84 TYR A CA 1
ATOM 652 C C . TYR A 1 84 ? 4.128 -7.187 -1.865 1.00 97.19 84 TYR A C 1
ATOM 654 O O . TYR A 1 84 ? 4.189 -8.395 -1.615 1.00 97.19 84 TYR A O 1
ATOM 662 N N . SER A 1 85 ? 3.999 -6.727 -3.111 1.00 97.12 85 SER A N 1
ATOM 663 C CA . SER A 1 85 ? 4.011 -7.587 -4.295 1.00 97.12 85 SER A CA 1
ATOM 664 C C . SER A 1 85 ? 5.320 -8.373 -4.355 1.00 97.12 85 SER A C 1
ATOM 666 O O . SER A 1 85 ? 6.397 -7.788 -4.283 1.00 97.12 85 SER A O 1
ATOM 668 N N . GLY A 1 86 ? 5.222 -9.700 -4.478 1.00 95.19 86 GLY A N 1
ATOM 669 C CA . GLY A 1 86 ? 6.368 -10.621 -4.554 1.00 95.19 86 GLY A CA 1
ATOM 670 C C . GLY A 1 86 ? 6.456 -11.626 -3.396 1.00 95.19 86 GLY A C 1
ATOM 671 O O . GLY A 1 86 ? 6.983 -12.731 -3.587 1.00 95.19 86 GLY A O 1
ATOM 672 N N . TYR A 1 87 ? 5.857 -11.301 -2.243 1.00 95.00 87 TYR A N 1
ATOM 673 C CA . TYR A 1 87 ? 5.784 -12.191 -1.071 1.00 95.00 87 TYR A CA 1
ATOM 674 C C . TYR A 1 87 ? 4.734 -13.311 -1.192 1.00 95.00 87 TYR A C 1
ATOM 676 O O . TYR A 1 87 ? 4.731 -14.236 -0.384 1.00 95.00 87 TYR A O 1
ATOM 684 N N . GLY A 1 88 ? 3.875 -13.282 -2.218 1.00 91.94 88 GLY A N 1
ATOM 685 C CA . GLY A 1 88 ? 2.865 -14.321 -2.448 1.00 91.94 88 GLY A CA 1
ATOM 686 C C . GLY A 1 88 ? 1.912 -14.454 -1.260 1.00 91.94 88 GLY A C 1
ATOM 687 O O . GLY A 1 88 ? 1.340 -13.458 -0.822 1.00 91.94 88 GLY A O 1
ATOM 688 N N . ASP A 1 89 ? 1.779 -15.667 -0.721 1.00 92.50 89 ASP A N 1
ATOM 689 C CA . ASP A 1 89 ? 0.883 -15.987 0.399 1.00 92.50 89 ASP A CA 1
ATOM 690 C C . ASP A 1 89 ? 1.536 -15.897 1.791 1.00 92.50 89 ASP A C 1
ATOM 692 O O . ASP A 1 89 ? 0.931 -16.296 2.790 1.00 92.50 89 ASP A O 1
ATOM 696 N N . ASP A 1 90 ? 2.760 -15.365 1.893 1.00 94.25 90 ASP A N 1
ATOM 697 C CA . ASP A 1 90 ? 3.454 -15.246 3.177 1.00 94.25 90 ASP A CA 1
ATOM 698 C C . ASP A 1 90 ? 2.841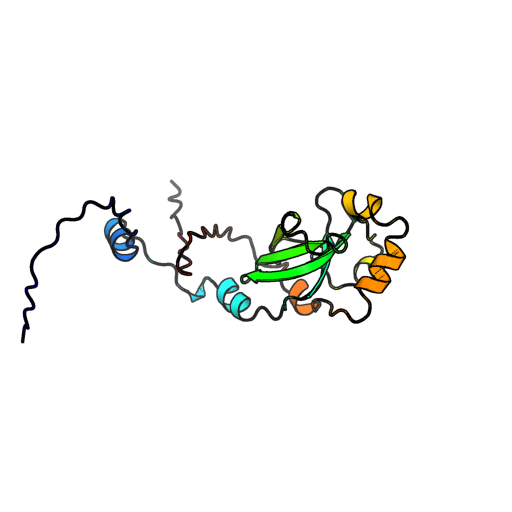 -14.158 4.071 1.00 94.25 90 ASP A C 1
ATOM 700 O O . ASP A 1 90 ? 3.204 -12.982 4.032 1.00 94.25 90 ASP A O 1
ATOM 704 N N . ARG A 1 91 ? 1.922 -14.584 4.940 1.00 93.12 91 ARG A N 1
ATOM 705 C CA . ARG A 1 91 ? 1.238 -13.724 5.917 1.00 93.12 91 ARG A CA 1
ATOM 706 C C . ARG A 1 91 ? 2.171 -13.087 6.946 1.00 93.12 91 ARG A C 1
ATOM 708 O O . ARG A 1 91 ? 1.760 -12.154 7.627 1.00 93.12 91 ARG A O 1
ATOM 715 N N . ARG A 1 92 ? 3.405 -13.579 7.100 1.00 94.75 92 ARG A N 1
ATOM 716 C CA . ARG A 1 92 ? 4.386 -12.990 8.029 1.00 94.75 92 ARG A CA 1
ATOM 717 C C . ARG A 1 92 ? 4.947 -11.670 7.504 1.00 94.75 92 ARG A C 1
ATOM 719 O O . ARG A 1 92 ? 5.472 -10.895 8.295 1.00 94.75 92 ARG A O 1
ATOM 726 N N . ALA A 1 93 ? 4.821 -11.423 6.200 1.00 92.25 93 ALA A N 1
ATOM 727 C CA . ALA A 1 93 ? 5.222 -10.182 5.549 1.00 92.25 93 ALA A CA 1
ATOM 728 C C . ALA A 1 93 ? 4.112 -9.111 5.546 1.00 92.25 93 ALA A C 1
ATOM 730 O O . ALA A 1 93 ? 4.325 -8.021 5.010 1.00 92.25 93 ALA A O 1
ATOM 731 N N . ASP A 1 94 ? 2.934 -9.405 6.112 1.00 95.44 94 ASP A N 1
ATOM 732 C CA . ASP A 1 94 ? 1.831 -8.448 6.191 1.00 95.44 94 ASP A CA 1
ATOM 733 C C . ASP A 1 94 ? 2.147 -7.349 7.207 1.00 95.44 94 ASP A C 1
ATOM 735 O O . ASP A 1 94 ? 2.665 -7.608 8.296 1.00 95.44 94 ASP A O 1
ATOM 739 N N . PHE A 1 95 ? 1.782 -6.113 6.881 1.00 94.88 95 PHE A N 1
ATOM 740 C CA . PHE A 1 95 ? 1.956 -4.977 7.776 1.00 94.88 95 PHE A CA 1
ATOM 741 C C . PHE A 1 95 ? 0.740 -4.058 7.753 1.00 94.88 95 PHE A C 1
ATOM 743 O O . PHE A 1 95 ? 0.082 -3.874 6.730 1.00 94.88 95 PHE A O 1
ATOM 750 N N . TRP A 1 96 ? 0.448 -3.460 8.905 1.00 93.62 96 TRP A N 1
ATOM 751 C CA . TRP A 1 96 ? -0.587 -2.443 9.011 1.00 93.62 96 TRP A CA 1
ATOM 752 C C . TRP A 1 96 ? -0.064 -1.094 8.535 1.00 93.62 96 TRP A C 1
ATOM 754 O O . TRP A 1 96 ? 1.053 -0.682 8.863 1.00 93.62 96 TRP A O 1
ATOM 764 N N . CYS A 1 97 ? -0.903 -0.402 7.781 1.00 91.06 97 CYS A N 1
ATOM 765 C CA . CYS A 1 97 ? -0.631 0.908 7.237 1.00 91.06 97 CYS A CA 1
ATOM 766 C C . CYS A 1 97 ? -1.825 1.821 7.506 1.00 91.06 97 CYS A C 1
ATOM 768 O O . CYS A 1 97 ? -2.964 1.457 7.221 1.00 91.06 97 CYS A O 1
ATOM 770 N N . ASP A 1 98 ? -1.564 2.988 8.082 1.00 87.56 98 ASP A N 1
ATOM 771 C CA . ASP A 1 98 ? -2.583 4.001 8.316 1.00 87.56 98 ASP A CA 1
ATOM 772 C C . ASP A 1 98 ? -2.641 4.946 7.119 1.00 87.56 98 ASP A C 1
ATOM 774 O O . ASP A 1 98 ? -1.682 5.674 6.861 1.00 87.56 98 ASP A O 1
ATOM 778 N N . VAL A 1 99 ? -3.773 4.944 6.410 1.00 85.12 99 VAL A N 1
ATOM 779 C CA . VAL A 1 99 ? -3.981 5.782 5.219 1.00 85.12 99 VAL A CA 1
ATOM 780 C C . VAL A 1 99 ? -3.844 7.269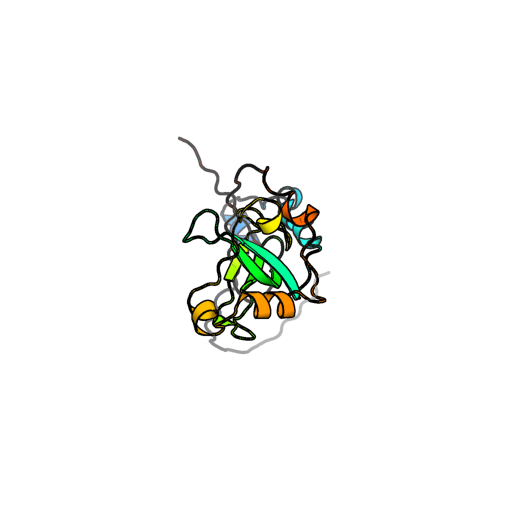 5.563 1.00 85.12 99 VAL A C 1
ATOM 782 O O . VAL A 1 99 ? -3.461 8.049 4.701 1.00 85.12 99 VAL A O 1
ATOM 785 N N . MET A 1 100 ? -4.081 7.657 6.825 1.00 80.81 100 MET A N 1
ATOM 786 C CA . MET A 1 100 ? -3.980 9.044 7.296 1.00 80.81 100 MET A CA 1
ATOM 787 C C . MET A 1 100 ? -2.561 9.586 7.410 1.00 80.81 100 MET A C 1
ATOM 789 O O . MET A 1 100 ? -2.359 10.798 7.365 1.00 80.81 100 MET A O 1
ATOM 793 N N . THR A 1 101 ? -1.580 8.711 7.605 1.00 83.31 101 THR A N 1
ATOM 794 C CA . THR A 1 101 ? -0.207 9.120 7.935 1.00 83.31 101 THR A CA 1
ATOM 795 C C . THR A 1 101 ? 0.831 8.567 6.974 1.00 83.31 101 THR A C 1
ATOM 797 O O . THR A 1 101 ? 1.946 9.082 6.925 1.00 83.31 101 THR A O 1
ATOM 800 N N . ALA A 1 102 ? 0.488 7.524 6.221 1.00 87.75 102 ALA A N 1
ATOM 801 C CA . ALA A 1 102 ? 1.364 6.943 5.225 1.00 87.75 102 ALA A CA 1
ATOM 802 C C . ALA A 1 102 ? 1.242 7.656 3.875 1.00 87.75 102 ALA A C 1
ATOM 804 O O . ALA A 1 102 ? 0.165 8.072 3.456 1.00 87.75 102 ALA A O 1
ATOM 805 N N . GLU A 1 103 ? 2.358 7.717 3.157 1.00 91.38 103 GLU A N 1
ATOM 806 C CA . GLU A 1 103 ? 2.389 8.141 1.761 1.00 91.38 103 GLU A CA 1
ATOM 807 C C . GLU A 1 103 ? 1.991 6.962 0.870 1.00 91.38 103 GLU A C 1
ATOM 809 O O . GLU A 1 103 ? 2.795 6.065 0.582 1.00 91.38 103 GLU A O 1
ATOM 814 N N . LEU A 1 104 ? 0.710 6.946 0.500 1.00 93.31 104 LEU A N 1
ATOM 815 C CA . LEU A 1 104 ? 0.090 5.932 -0.341 1.00 93.31 104 LEU A CA 1
ATOM 816 C C . LEU A 1 104 ? -0.395 6.559 -1.644 1.00 93.31 104 LEU A C 1
ATOM 818 O O . LEU A 1 104 ? -1.056 7.597 -1.633 1.00 93.31 104 LEU A O 1
ATOM 822 N N . HIS A 1 105 ? -0.128 5.895 -2.764 1.00 95.00 105 HIS A N 1
ATOM 823 C CA . HIS A 1 105 ? -0.471 6.405 -4.087 1.00 95.00 105 HIS A CA 1
ATOM 824 C C . HIS A 1 105 ? -1.096 5.326 -4.980 1.00 95.00 105 HIS A C 1
ATOM 826 O O . HIS A 1 105 ? -0.846 4.134 -4.782 1.00 95.00 105 HIS A O 1
ATOM 832 N N . PRO A 1 106 ? -1.940 5.698 -5.960 1.00 96.38 106 PRO A N 1
ATOM 833 C CA . PRO A 1 106 ? -2.419 4.741 -6.952 1.00 96.38 106 PRO A CA 1
ATOM 834 C C . PRO A 1 106 ? -1.245 4.194 -7.776 1.00 96.38 106 PRO A C 1
ATOM 836 O O . PRO A 1 106 ? -0.234 4.869 -7.967 1.00 96.38 106 PRO A O 1
ATOM 839 N N . VAL A 1 107 ? -1.394 2.980 -8.306 1.00 97.19 107 VAL A N 1
ATOM 840 C CA . VAL A 1 107 ? -0.396 2.392 -9.207 1.00 97.19 107 VAL A CA 1
ATOM 841 C C . VAL A 1 107 ? -0.193 3.298 -10.426 1.00 97.19 107 VAL A C 1
ATOM 843 O O . VAL A 1 107 ? -1.157 3.714 -11.071 1.00 97.19 107 VAL A O 1
ATOM 846 N N . GLY A 1 108 ? 1.071 3.577 -10.748 1.00 95.06 108 GLY A N 1
ATOM 847 C CA . GLY A 1 108 ? 1.494 4.470 -11.825 1.00 95.06 108 GLY A CA 1
ATOM 848 C C . GLY A 1 108 ? 1.890 5.872 -11.355 1.00 95.06 108 GLY A C 1
ATOM 849 O O . GLY A 1 108 ? 2.417 6.645 -12.158 1.00 95.06 108 GLY A O 1
ATOM 850 N N . TRP A 1 109 ? 1.685 6.212 -10.080 1.00 95.50 109 TRP A N 1
ATOM 851 C CA . TRP A 1 109 ? 2.022 7.532 -9.550 1.00 95.50 109 TRP A CA 1
ATOM 852 C C . TRP A 1 109 ? 3.531 7.798 -9.570 1.00 95.50 109 TRP A C 1
ATOM 854 O O . TRP A 1 109 ? 3.942 8.884 -9.988 1.00 95.50 109 TRP A O 1
ATOM 864 N N . CYS A 1 110 ? 4.372 6.816 -9.227 1.00 94.56 110 CYS A N 1
ATOM 865 C CA . CYS A 1 110 ? 5.827 6.961 -9.300 1.00 94.56 110 CYS A CA 1
ATOM 866 C C . CYS A 1 110 ? 6.303 7.332 -10.707 1.00 94.56 110 CYS A C 1
ATOM 868 O O . CYS A 1 110 ? 7.110 8.249 -10.860 1.00 94.56 110 CYS A O 1
ATOM 870 N N . ALA A 1 111 ? 5.758 6.672 -11.735 1.00 93.19 111 ALA A N 1
ATOM 871 C CA . ALA A 1 111 ? 6.096 6.956 -13.128 1.00 93.19 111 ALA A CA 1
ATOM 872 C C . ALA A 1 111 ? 5.704 8.388 -13.538 1.00 93.19 111 ALA A C 1
ATOM 874 O O . ALA A 1 111 ? 6.436 9.037 -14.283 1.00 93.19 111 ALA A O 1
ATOM 875 N N . GLN A 1 112 ? 4.578 8.895 -13.027 1.00 94.62 112 GLN A N 1
ATOM 876 C CA . GLN A 1 112 ? 4.093 10.254 -13.298 1.00 94.62 112 GLN A CA 1
ATOM 877 C C . GLN A 1 112 ? 4.880 11.337 -12.544 1.00 94.62 112 GLN A C 1
ATOM 879 O O . GLN A 1 112 ? 5.006 12.451 -13.041 1.00 94.62 112 GLN A O 1
ATOM 884 N N . ASN A 1 113 ? 5.417 11.017 -11.364 1.00 92.81 113 ASN A N 1
ATOM 885 C CA . ASN A 1 113 ? 6.052 11.978 -10.454 1.00 92.81 113 ASN A CA 1
ATOM 886 C C . ASN A 1 113 ? 7.581 11.842 -10.393 1.00 92.81 113 ASN A C 1
ATOM 888 O O . ASN A 1 113 ? 8.211 12.356 -9.469 1.00 92.81 113 ASN A O 1
ATOM 892 N N . HIS A 1 114 ? 8.182 11.152 -11.369 1.00 92.19 114 HIS A N 1
ATOM 893 C CA . HIS A 1 114 ? 9.628 10.921 -11.452 1.00 92.19 114 HIS A CA 1
ATOM 894 C C . HIS A 1 114 ? 10.223 10.272 -10.187 1.00 92.19 114 HIS A C 1
ATOM 896 O O . HIS A 1 114 ? 11.344 10.588 -9.787 1.00 92.19 114 HIS A O 1
ATOM 902 N N . LYS A 1 115 ? 9.469 9.362 -9.560 1.00 93.94 115 LYS A N 1
ATOM 903 C CA . LYS A 1 115 ? 9.929 8.531 -8.438 1.00 93.94 115 LYS A CA 1
ATOM 904 C C . LYS A 1 115 ? 10.267 7.122 -8.917 1.00 93.94 115 LYS A C 1
ATOM 906 O O . LYS A 1 115 ? 9.893 6.717 -10.019 1.00 93.94 115 LYS A O 1
ATOM 911 N N . THR A 1 116 ? 10.934 6.356 -8.059 1.00 93.88 116 THR A N 1
ATOM 912 C CA . THR A 1 116 ? 11.433 5.021 -8.407 1.00 93.88 116 THR A CA 1
ATOM 913 C C . THR A 1 116 ? 10.713 3.934 -7.621 1.00 93.88 116 THR A C 1
ATOM 915 O O . THR A 1 116 ? 10.618 3.997 -6.392 1.00 93.88 116 THR A O 1
ATOM 918 N N . LEU A 1 117 ? 10.265 2.899 -8.336 1.00 95.75 117 LEU A N 1
ATOM 919 C CA . LEU A 1 117 ? 9.858 1.641 -7.724 1.00 95.75 117 LEU A CA 1
ATOM 920 C C . LEU A 1 117 ? 11.102 0.805 -7.421 1.00 95.75 117 LEU A C 1
ATOM 922 O O . LEU A 1 117 ? 11.852 0.460 -8.332 1.00 95.75 117 LEU A O 1
ATOM 926 N N . THR A 1 118 ? 11.304 0.473 -6.149 1.00 94.69 118 THR A N 1
ATOM 927 C CA . THR A 1 118 ? 12.438 -0.334 -5.690 1.00 94.69 118 THR A CA 1
ATOM 928 C C . THR A 1 118 ? 11.922 -1.521 -4.877 1.00 94.69 118 THR A C 1
ATOM 930 O O . THR A 1 118 ? 11.291 -1.305 -3.840 1.00 94.69 118 THR A O 1
ATOM 933 N N . PRO A 1 119 ? 12.185 -2.773 -5.296 1.00 93.25 119 PRO A N 1
ATOM 934 C CA . PRO A 1 119 ? 11.757 -3.940 -4.535 1.00 93.25 119 PRO A CA 1
ATOM 935 C C . PRO A 1 119 ? 12.482 -4.030 -3.186 1.00 93.25 119 PRO A C 1
ATOM 937 O O . PRO A 1 119 ? 13.688 -3.766 -3.123 1.00 93.25 119 PRO A O 1
ATOM 940 N N . PRO A 1 120 ? 11.801 -4.491 -2.119 1.00 91.69 120 PRO A N 1
ATOM 941 C CA . PRO A 1 120 ? 12.457 -4.992 -0.918 1.00 91.69 120 PRO A CA 1
ATOM 942 C C . PRO A 1 120 ? 13.510 -6.059 -1.249 1.00 91.69 120 PRO A C 1
ATOM 944 O O . PRO A 1 120 ? 13.341 -6.834 -2.192 1.00 91.69 120 PRO A O 1
ATOM 947 N N . GLU A 1 121 ? 14.574 -6.136 -0.446 1.00 89.88 121 GLU A N 1
ATOM 948 C CA . GLU A 1 121 ? 15.734 -7.010 -0.694 1.00 89.88 121 GLU A CA 1
ATOM 949 C C . GLU A 1 121 ? 15.336 -8.476 -0.921 1.00 89.88 121 GLU A C 1
ATOM 951 O O . GLU A 1 121 ? 15.709 -9.067 -1.931 1.00 89.88 121 GLU A O 1
ATOM 956 N N . ALA A 1 122 ? 14.449 -9.017 -0.081 1.00 90.38 122 ALA A N 1
ATOM 957 C CA . ALA A 1 122 ? 13.953 -10.386 -0.224 1.00 90.38 122 ALA A CA 1
ATOM 958 C C . ALA A 1 122 ? 13.224 -10.651 -1.561 1.00 90.38 122 ALA A C 1
ATOM 960 O O . ALA A 1 122 ? 13.232 -11.771 -2.068 1.00 90.38 122 ALA A O 1
ATOM 961 N N . ILE A 1 123 ? 12.579 -9.637 -2.150 1.00 91.31 123 ILE A N 1
ATOM 962 C CA . ILE A 1 123 ? 11.923 -9.751 -3.464 1.00 91.31 123 ILE A CA 1
ATOM 963 C C . ILE A 1 123 ? 12.962 -9.629 -4.578 1.00 91.31 123 ILE A C 1
ATOM 965 O O . ILE A 1 123 ? 12.904 -10.379 -5.551 1.00 91.31 123 ILE A O 1
ATOM 969 N N . ARG A 1 124 ? 13.934 -8.725 -4.417 1.00 91.06 124 ARG A N 1
ATOM 970 C CA . ARG A 1 124 ? 15.040 -8.538 -5.362 1.00 91.06 124 ARG A CA 1
ATOM 971 C C . ARG A 1 124 ? 15.888 -9.803 -5.520 1.00 91.06 124 ARG A C 1
ATOM 973 O O . ARG A 1 124 ? 16.337 -10.089 -6.622 1.00 91.06 124 ARG A O 1
ATOM 980 N N . GLU A 1 125 ? 16.092 -10.561 -4.447 1.00 91.44 125 GLU A N 1
ATOM 981 C CA . GLU A 1 125 ? 16.798 -11.850 -4.495 1.00 91.44 125 GLU A CA 1
ATOM 982 C C . GLU A 1 125 ? 15.980 -12.948 -5.188 1.00 91.44 125 GLU A C 1
ATOM 984 O O . GLU A 1 125 ? 16.539 -13.832 -5.835 1.00 91.44 125 GLU A O 1
ATOM 989 N N . LYS A 1 126 ? 14.648 -12.887 -5.075 1.00 92.62 126 LYS A N 1
ATOM 990 C CA . LYS A 1 126 ? 13.733 -13.889 -5.633 1.00 92.62 126 LYS A CA 1
ATOM 991 C C . LYS A 1 126 ? 13.485 -13.710 -7.132 1.00 92.62 126 LYS A C 1
ATOM 993 O O . LYS A 1 126 ? 13.313 -14.704 -7.835 1.00 92.62 126 LYS A O 1
ATOM 998 N N . TYR A 1 127 ? 13.445 -12.469 -7.617 1.00 91.94 127 TYR A N 1
ATOM 999 C CA . TYR A 1 127 ? 13.161 -12.147 -9.016 1.00 91.94 127 TYR A CA 1
ATOM 1000 C C . TYR A 1 127 ? 14.315 -11.351 -9.626 1.00 91.94 127 TYR A C 1
ATOM 1002 O O . TYR A 1 127 ? 14.495 -10.171 -9.326 1.00 91.94 127 TYR A O 1
ATOM 1010 N N . SER A 1 128 ? 15.072 -11.990 -10.523 1.00 88.31 128 SER A N 1
ATOM 1011 C CA . SER A 1 128 ? 16.173 -11.344 -11.249 1.00 88.31 128 SER A CA 1
ATOM 1012 C C . SER A 1 128 ? 15.688 -10.214 -12.161 1.00 88.31 128 SER A C 1
ATOM 1014 O O . SER A 1 128 ? 16.358 -9.190 -12.263 1.00 88.31 128 SER A O 1
ATOM 1016 N N . ASP A 1 129 ? 14.511 -10.383 -12.775 1.00 93.81 129 ASP A N 1
ATOM 1017 C CA . ASP A 1 129 ? 13.771 -9.322 -13.464 1.00 93.81 129 ASP A CA 1
ATOM 1018 C C . ASP A 1 129 ? 12.470 -9.028 -12.708 1.00 93.81 129 ASP A C 1
ATOM 1020 O O . ASP A 1 129 ? 11.386 -9.540 -12.995 1.00 93.81 129 ASP A O 1
ATOM 1024 N N . TRP A 1 130 ? 12.595 -8.209 -11.667 1.00 94.44 130 TRP A N 1
ATOM 1025 C CA . TRP A 1 130 ? 11.447 -7.772 -10.881 1.00 94.44 130 TRP A CA 1
ATOM 1026 C C . TRP A 1 130 ? 10.507 -6.856 -11.676 1.00 94.44 130 TRP A C 1
ATOM 1028 O O . TRP A 1 130 ? 9.350 -6.707 -11.285 1.00 94.44 130 TRP A O 1
ATOM 1038 N N . THR A 1 131 ? 10.978 -6.232 -12.764 1.00 93.94 131 THR A N 1
ATOM 1039 C CA . THR A 1 131 ? 10.151 -5.340 -13.587 1.00 93.94 131 THR A CA 1
ATOM 1040 C C . THR A 1 131 ? 9.158 -6.159 -14.401 1.00 93.94 131 THR A C 1
ATOM 1042 O O . THR A 1 131 ? 7.965 -5.863 -14.364 1.00 93.94 131 THR A O 1
ATOM 1045 N N . GLU A 1 132 ? 9.612 -7.229 -15.060 1.00 94.75 132 GLU A N 1
ATOM 1046 C CA . GLU A 1 132 ? 8.724 -8.162 -15.767 1.00 94.75 132 GLU A CA 1
ATOM 1047 C C . GLU A 1 132 ? 7.712 -8.804 -14.810 1.00 94.75 132 GLU A C 1
ATOM 1049 O O . GLU A 1 132 ? 6.510 -8.814 -15.092 1.00 94.75 132 GLU A O 1
ATOM 1054 N N . PHE A 1 133 ? 8.179 -9.266 -13.644 1.00 95.56 133 PHE A N 1
ATOM 1055 C CA . PHE A 1 133 ? 7.299 -9.776 -12.589 1.00 95.56 133 PHE A CA 1
ATOM 1056 C C . PHE A 1 133 ? 6.201 -8.764 -12.237 1.00 95.56 133 PHE A C 1
ATOM 1058 O O . PHE A 1 133 ? 5.021 -9.117 -12.185 1.00 95.56 133 PHE A O 1
ATOM 1065 N N . LEU A 1 134 ? 6.576 -7.504 -12.007 1.00 95.56 134 LEU A N 1
ATOM 1066 C CA . LEU A 1 134 ? 5.624 -6.489 -11.583 1.00 95.56 134 LEU A CA 1
ATOM 1067 C C . LEU A 1 134 ? 4.618 -6.159 -12.690 1.00 95.56 134 LEU A C 1
ATOM 1069 O O . LEU A 1 134 ? 3.438 -5.983 -12.403 1.00 95.56 134 LEU A O 1
ATOM 1073 N N . VAL A 1 135 ? 5.046 -6.137 -13.956 1.00 95.50 135 VAL A N 1
ATOM 1074 C CA . VAL A 1 135 ? 4.136 -5.982 -15.103 1.00 95.50 13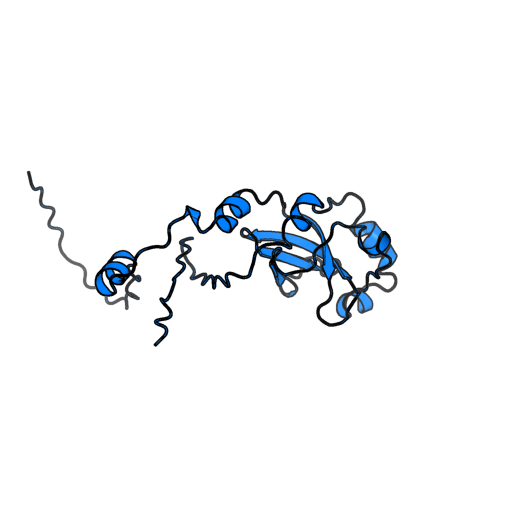5 VAL A CA 1
ATOM 1075 C C . VAL A 1 135 ? 3.097 -7.103 -15.122 1.00 95.50 135 VAL A C 1
ATOM 1077 O O . VAL A 1 135 ? 1.905 -6.827 -15.272 1.00 95.50 135 VAL A O 1
ATOM 1080 N N . GLN A 1 136 ? 3.517 -8.355 -14.926 1.00 95.81 136 GLN A N 1
ATOM 1081 C CA . GLN A 1 136 ? 2.597 -9.494 -14.869 1.00 95.81 136 GLN A CA 1
ATOM 1082 C C . GLN A 1 136 ? 1.628 -9.386 -13.680 1.00 95.81 136 GLN A C 1
ATOM 1084 O O . GLN A 1 136 ? 0.424 -9.545 -13.865 1.00 95.81 136 GLN A O 1
ATOM 1089 N N . ASP A 1 137 ? 2.129 -9.051 -12.487 1.00 95.88 137 ASP A N 1
ATOM 1090 C CA . ASP A 1 137 ? 1.328 -8.898 -11.259 1.00 95.88 137 ASP A CA 1
ATOM 1091 C C . ASP A 1 137 ? 0.311 -7.747 -11.350 1.00 95.88 137 ASP A C 1
ATOM 1093 O O . ASP A 1 137 ? -0.792 -7.831 -10.804 1.00 95.88 137 ASP A O 1
ATOM 1097 N N . LEU A 1 138 ? 0.659 -6.667 -12.053 1.00 96.50 138 LEU A N 1
ATOM 1098 C CA . LEU A 1 138 ? -0.221 -5.516 -12.244 1.00 96.50 138 LEU A CA 1
ATOM 1099 C C . LEU A 1 138 ? -1.235 -5.714 -13.379 1.00 96.50 138 LEU A C 1
ATOM 1101 O O . LEU A 1 138 ? -2.295 -5.078 -13.359 1.00 96.50 138 LEU A O 1
ATOM 1105 N N . THR A 1 139 ? -0.957 -6.591 -14.345 1.00 95.38 139 THR A N 1
ATOM 1106 C CA . THR A 1 139 ? -1.833 -6.821 -15.501 1.00 95.38 139 THR A CA 1
ATOM 1107 C C . THR A 1 139 ? -3.187 -7.377 -15.056 1.00 95.38 139 THR A C 1
ATOM 1109 O O . THR A 1 139 ? -3.287 -8.450 -14.471 1.00 95.38 139 THR A O 1
ATOM 1112 N N . GLY A 1 140 ? -4.259 -6.628 -15.332 1.00 93.75 140 GLY A N 1
ATOM 1113 C CA . GLY A 1 140 ? -5.626 -6.989 -14.933 1.00 93.75 140 GLY A CA 1
ATOM 1114 C C . GLY A 1 140 ? -5.950 -6.754 -13.451 1.00 93.75 140 GLY A C 1
ATOM 1115 O O . GLY A 1 140 ? -7.088 -6.982 -13.036 1.00 93.75 140 GLY A O 1
ATOM 1116 N N . SER A 1 141 ? -4.991 -6.269 -12.657 1.00 95.44 141 SER A N 1
ATOM 1117 C CA . SER A 1 141 ? -5.226 -5.882 -11.266 1.00 95.44 141 SER A CA 1
ATOM 1118 C C . SER A 1 141 ? -6.010 -4.569 -11.167 1.00 95.44 141 SER A C 1
ATOM 1120 O O . SER A 1 141 ? -6.040 -3.755 -12.093 1.00 95.44 141 SER A O 1
ATOM 1122 N N . ARG A 1 142 ? -6.663 -4.347 -10.023 1.00 96.00 142 ARG A N 1
ATOM 1123 C CA . ARG A 1 142 ? -7.349 -3.084 -9.729 1.00 96.00 142 ARG A CA 1
ATOM 1124 C C . ARG A 1 142 ? -6.441 -2.202 -8.888 1.00 96.00 142 ARG A C 1
ATOM 1126 O O . ARG A 1 142 ? -6.034 -2.615 -7.807 1.00 96.00 142 ARG A O 1
ATOM 1133 N N . THR A 1 143 ? -6.173 -0.982 -9.341 1.00 96.56 143 THR A N 1
ATOM 1134 C CA . THR A 1 143 ? -5.525 0.017 -8.485 1.00 96.56 143 THR A CA 1
ATOM 1135 C C . THR A 1 143 ? -6.514 0.565 -7.461 1.00 96.56 143 THR A C 1
ATOM 1137 O O . THR A 1 143 ? -7.701 0.737 -7.751 1.00 96.56 143 THR A O 1
ATOM 1140 N N . ALA A 1 144 ? -6.014 0.873 -6.271 1.00 93.81 144 ALA A N 1
ATOM 1141 C CA . ALA A 1 144 ? -6.709 1.714 -5.319 1.00 93.81 144 ALA A CA 1
ATOM 1142 C C . ALA A 1 144 ? -6.976 3.090 -5.969 1.00 93.81 144 ALA A C 1
ATOM 1144 O O . ALA A 1 144 ? -6.081 3.634 -6.626 1.00 93.81 144 ALA A O 1
ATOM 1145 N N . PRO A 1 145 ? -8.198 3.637 -5.864 1.00 89.69 145 PRO A N 1
ATOM 1146 C CA . PRO A 1 145 ? -8.559 4.862 -6.565 1.00 89.69 145 PRO A CA 1
ATOM 1147 C C . PRO A 1 145 ? -7.992 6.101 -5.851 1.00 89.69 145 PRO A C 1
ATOM 1149 O O . PRO A 1 145 ? -8.065 6.217 -4.627 1.00 89.69 145 PRO A O 1
ATOM 1152 N N . ALA A 1 146 ? -7.441 7.037 -6.630 1.00 87.38 146 ALA A N 1
ATOM 1153 C CA . ALA A 1 146 ? -6.690 8.195 -6.132 1.00 87.38 146 ALA A CA 1
ATOM 1154 C C . ALA A 1 146 ? -7.477 9.053 -5.128 1.00 87.38 146 ALA A C 1
ATOM 1156 O O . ALA A 1 146 ? -6.934 9.467 -4.110 1.00 87.38 146 ALA A O 1
ATOM 1157 N N . ASN A 1 147 ? -8.782 9.238 -5.343 1.00 82.75 147 ASN A N 1
ATOM 1158 C CA . ASN A 1 147 ? -9.639 10.045 -4.471 1.00 82.75 147 ASN A CA 1
ATOM 1159 C C . ASN A 1 147 ? -9.733 9.515 -3.028 1.00 82.75 147 ASN A C 1
ATOM 1161 O O . ASN A 1 147 ? -10.068 10.279 -2.128 1.00 82.75 147 ASN A O 1
ATOM 1165 N N . LEU A 1 148 ? -9.462 8.225 -2.803 1.00 81.38 148 LEU A N 1
ATOM 1166 C CA . LEU A 1 148 ? -9.425 7.642 -1.459 1.00 81.38 148 LEU A CA 1
ATOM 1167 C C . LEU A 1 148 ? -8.057 7.801 -0.780 1.00 81.38 148 LEU A C 1
ATOM 1169 O O . LEU A 1 148 ? -7.966 7.640 0.432 1.00 81.38 148 LEU A O 1
ATOM 1173 N N . LEU A 1 149 ? -7.009 8.090 -1.552 1.00 84.31 149 LEU A N 1
ATOM 1174 C CA . LEU A 1 149 ? -5.631 8.250 -1.081 1.00 84.31 149 LEU A CA 1
ATOM 1175 C C . LEU A 1 149 ? -5.260 9.737 -0.913 1.00 84.31 149 LEU A C 1
ATOM 1177 O O . LEU A 1 149 ? -4.536 10.093 0.007 1.00 84.31 149 LEU A O 1
ATOM 1181 N N . GLU A 1 150 ? -5.803 10.621 -1.757 1.00 64.88 150 GLU A N 1
ATOM 1182 C CA . GLU A 1 150 ? -5.496 12.062 -1.783 1.00 64.88 150 GLU A CA 1
ATOM 1183 C C . GLU A 1 150 ? -6.284 12.897 -0.751 1.00 64.88 150 GLU A C 1
ATOM 1185 O O . GLU A 1 150 ? -5.856 13.987 -0.377 1.00 64.88 150 GLU A O 1
ATOM 1190 N N . GLY A 1 151 ? -7.424 12.410 -0.246 1.00 53.22 151 GLY A N 1
ATOM 1191 C CA . GLY A 1 151 ? -8.359 13.178 0.600 1.00 53.22 151 GLY A CA 1
ATOM 1192 C C . GLY A 1 151 ? -7.985 13.316 2.082 1.00 53.22 151 GLY A C 1
ATOM 1193 O O . GLY A 1 151 ? -8.851 13.566 2.918 1.00 53.22 151 GLY A O 1
ATOM 1194 N N . VAL A 1 152 ? -6.726 13.074 2.431 1.00 51.50 152 VAL A N 1
ATOM 1195 C CA . VAL A 1 152 ? -6.370 12.543 3.751 1.00 51.50 152 VAL A CA 1
ATOM 1196 C C . VAL A 1 152 ? -5.240 13.334 4.448 1.00 51.50 152 VAL A C 1
ATOM 1198 O O . VAL A 1 152 ? -5.055 13.261 5.662 1.00 51.50 152 VAL A O 1
ATOM 1201 N N . SER A 1 153 ? -4.562 14.213 3.715 1.00 41.28 153 SER A N 1
ATOM 1202 C CA . SER A 1 153 ? -3.402 14.993 4.167 1.00 41.28 153 SER A CA 1
ATOM 1203 C C . SER A 1 153 ? -3.719 16.251 4.999 1.00 41.28 153 SER A C 1
ATOM 1205 O O . SER A 1 153 ? -2.801 16.977 5.377 1.00 41.28 153 SER A O 1
ATOM 1207 N N . TYR A 1 154 ? -4.986 16.517 5.347 1.00 40.53 154 TYR A N 1
ATOM 1208 C CA . TYR A 1 154 ? -5.383 17.724 6.092 1.00 40.53 154 TYR A CA 1
ATOM 1209 C C . TYR A 1 154 ? -6.368 17.445 7.236 1.00 40.53 154 TYR A C 1
ATOM 1211 O O . TYR A 1 154 ? -7.491 17.940 7.234 1.00 40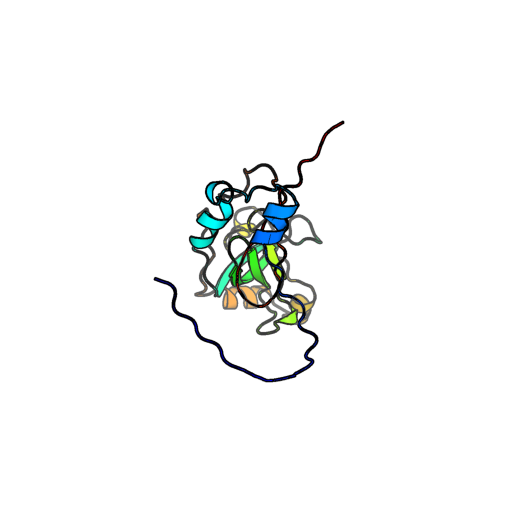.53 154 TYR A O 1
ATOM 1219 N N . PHE A 1 155 ? -5.943 16.716 8.269 1.00 42.72 155 PHE A N 1
ATOM 1220 C CA . PHE A 1 155 ? -6.534 16.883 9.602 1.00 42.72 155 PHE A CA 1
ATOM 1221 C C . PHE A 1 155 ? -5.432 16.979 10.665 1.00 42.72 155 PHE A C 1
ATOM 1223 O O . PHE A 1 155 ? -4.558 16.113 10.715 1.00 42.72 155 PHE A O 1
ATOM 1230 N N . PRO A 1 156 ? -5.432 18.023 11.519 1.00 38.78 156 PRO A N 1
ATOM 1231 C CA . PRO A 1 156 ? -4.478 18.121 12.612 1.00 38.78 156 PRO A CA 1
ATOM 1232 C C . PRO A 1 156 ? -4.643 16.929 13.562 1.00 38.78 156 PRO A C 1
ATOM 1234 O O . PRO A 1 156 ? -5.749 16.579 13.971 1.00 38.78 156 PRO A O 1
ATOM 1237 N N . LEU A 1 157 ? -3.502 16.313 13.870 1.00 41.31 157 LEU A N 1
ATOM 1238 C CA . LEU A 1 157 ? -3.296 15.121 14.688 1.00 41.31 157 LEU A CA 1
ATOM 1239 C C . LEU A 1 157 ? -4.148 15.107 15.969 1.00 41.31 157 LEU A C 1
ATOM 1241 O O . LEU A 1 157 ? -3.756 15.671 16.990 1.00 41.31 157 LEU A O 1
ATOM 1245 N N . ILE A 1 158 ? -5.248 14.356 15.963 1.00 39.97 158 ILE A N 1
ATOM 1246 C CA . ILE A 1 158 ? -5.745 13.718 17.183 1.00 39.97 158 ILE A CA 1
ATOM 1247 C C . ILE A 1 158 ? -5.133 12.319 17.178 1.00 39.97 158 ILE A C 1
ATOM 1249 O O . ILE A 1 158 ? -5.538 11.454 16.405 1.00 39.97 158 ILE A O 1
ATOM 1253 N N . LYS A 1 159 ? -4.098 12.103 17.997 1.00 34.88 159 LYS A N 1
ATOM 1254 C CA . LYS A 1 159 ? -3.531 10.767 18.220 1.00 34.88 159 LYS A CA 1
ATOM 1255 C C . LYS A 1 159 ? -4.548 9.944 19.012 1.00 34.88 159 LYS A C 1
ATOM 1257 O O . LYS A 1 159 ? -4.534 9.956 20.238 1.00 34.88 159 LYS A O 1
ATOM 1262 N N . THR A 1 160 ? -5.446 9.255 18.321 1.00 39.12 160 THR A N 1
ATOM 1263 C CA . THR A 1 160 ? -6.338 8.276 18.944 1.00 39.12 160 THR A CA 1
ATOM 1264 C C . THR A 1 160 ? -5.595 6.948 19.065 1.00 39.12 160 THR A C 1
ATOM 1266 O O . THR A 1 160 ? -5.246 6.328 18.064 1.00 39.12 160 THR A O 1
ATOM 1269 N N . VAL A 1 161 ? -5.318 6.512 20.295 1.00 36.44 161 VAL A N 1
ATOM 1270 C CA . VAL A 1 161 ? -4.779 5.173 20.567 1.00 36.44 161 VAL A CA 1
ATOM 1271 C C . VAL A 1 161 ? -5.954 4.194 20.606 1.00 36.44 161 VAL A C 1
ATOM 1273 O O . VAL A 1 161 ? -6.756 4.228 21.535 1.00 36.44 161 VAL A O 1
ATOM 1276 N N . CYS A 1 162 ? -6.071 3.333 19.594 1.00 38.28 162 CYS A N 1
ATOM 1277 C CA . CYS A 1 162 ? -7.026 2.224 19.591 1.00 38.28 162 CYS A CA 1
ATOM 1278 C C . CYS A 1 162 ? -6.384 0.994 20.245 1.00 38.28 162 CYS A C 1
ATOM 1280 O O . CYS A 1 162 ? -5.477 0.392 19.671 1.00 38.28 162 CYS A O 1
ATOM 1282 N N . PHE A 1 163 ? -6.869 0.585 21.418 1.00 33.31 163 PHE A N 1
ATOM 1283 C CA . PHE A 1 163 ? -6.579 -0.743 21.957 1.00 33.31 163 PHE A CA 1
ATOM 1284 C C . PHE A 1 163 ? -7.627 -1.725 21.426 1.00 33.31 163 PHE A C 1
ATOM 1286 O O . PHE A 1 163 ? -8.811 -1.605 21.729 1.00 33.31 163 PHE A O 1
ATOM 1293 N N . MET A 1 164 ? -7.197 -2.687 20.608 1.00 31.05 164 MET A N 1
ATOM 1294 C CA . MET A 1 164 ? -8.024 -3.833 20.230 1.00 31.05 164 MET A CA 1
ATOM 1295 C C . MET A 1 164 ? -7.792 -4.942 21.256 1.00 31.05 164 MET A C 1
ATOM 1297 O O . MET A 1 164 ? -6.750 -5.594 21.220 1.00 31.05 164 MET A O 1
ATOM 1301 N N . THR A 1 165 ? -8.738 -5.172 22.167 1.00 32.94 165 THR A N 1
ATOM 1302 C CA . THR A 1 165 ? -8.760 -6.406 22.962 1.00 32.94 165 THR A CA 1
ATOM 1303 C C . THR A 1 165 ? -9.761 -7.387 22.354 1.00 32.94 165 THR A C 1
ATOM 1305 O O . THR A 1 165 ? -10.855 -7.040 21.907 1.00 32.94 165 THR A O 1
ATOM 1308 N N . SER A 1 166 ? -9.309 -8.631 22.224 1.00 36.56 166 SER A N 1
ATOM 1309 C CA . SER A 1 166 ? -10.003 -9.717 21.541 1.00 36.56 166 SER A CA 1
ATOM 1310 C C . SER A 1 166 ? -11.280 -10.117 22.282 1.00 36.56 166 SER A C 1
ATOM 1312 O O . SER A 1 166 ? -11.193 -10.641 23.383 1.00 36.56 166 SER A O 1
ATOM 1314 N N . SER A 1 167 ? -12.445 -9.918 21.652 1.00 32.97 167 SER A N 1
ATOM 1315 C CA . SER A 1 167 ? -13.531 -10.921 21.537 1.00 32.97 167 SER A CA 1
ATOM 1316 C C . SER A 1 167 ? -14.805 -10.329 20.918 1.00 32.97 167 SER A C 1
ATOM 1318 O O . SER A 1 167 ? -15.512 -11.021 20.190 1.00 32.97 167 SER A O 1
ATOM 1320 N N . ARG A 1 168 ? -15.098 -9.035 21.082 1.00 36.19 168 ARG A N 1
ATOM 1321 C CA . ARG A 1 168 ? -16.181 -8.364 20.341 1.00 36.19 168 ARG A CA 1
ATOM 1322 C C . ARG A 1 168 ? -15.788 -6.921 20.080 1.00 36.19 168 ARG A C 1
ATOM 1324 O O . ARG A 1 168 ? -15.369 -6.237 21.003 1.00 36.19 168 ARG A O 1
ATOM 1331 N N . PHE A 1 169 ? -15.924 -6.477 18.831 1.00 37.12 169 PHE A N 1
ATOM 1332 C CA . PHE A 1 169 ? -15.703 -5.093 18.410 1.00 37.12 169 PHE A CA 1
ATOM 1333 C C . PHE A 1 169 ? -16.488 -4.122 19.310 1.00 37.12 169 PHE A C 1
ATOM 1335 O O . PHE A 1 169 ? -17.675 -3.884 19.102 1.00 37.12 169 PHE A O 1
ATOM 1342 N N . LYS A 1 170 ? -15.815 -3.567 20.317 1.00 36.03 170 LYS A N 1
ATOM 1343 C CA . LYS A 1 170 ? -16.224 -2.375 21.054 1.00 36.03 170 LYS A CA 1
ATOM 1344 C C . LYS A 1 170 ? -14.999 -1.477 21.130 1.00 36.03 170 LYS A C 1
ATOM 1346 O O . LYS A 1 170 ? -14.094 -1.701 21.924 1.00 36.03 170 LYS A O 1
ATOM 1351 N N . THR A 1 171 ? -14.947 -0.493 20.245 1.00 36.44 171 THR A N 1
ATOM 1352 C CA . THR A 1 171 ? -13.953 0.577 20.278 1.00 36.44 171 THR A CA 1
ATOM 1353 C C . THR A 1 171 ? -14.326 1.518 21.422 1.00 36.44 171 THR A C 1
ATOM 1355 O O . THR A 1 171 ? -15.331 2.218 21.341 1.00 36.44 171 THR A O 1
ATOM 1358 N N . SER A 1 172 ? -13.546 1.531 22.499 1.00 36.94 172 SER A N 1
ATOM 1359 C CA . SER A 1 172 ? -13.638 2.537 23.563 1.00 36.94 172 SER A CA 1
ATOM 1360 C C . SER A 1 172 ? -12.423 3.458 23.472 1.00 36.94 172 SER A C 1
ATOM 1362 O O . SER A 1 172 ? -11.286 2.994 23.568 1.00 36.94 172 SER A O 1
ATOM 1364 N N . VAL A 1 173 ? -12.653 4.756 23.278 1.00 44.88 173 VAL A N 1
ATOM 1365 C CA . VAL A 1 173 ? -11.602 5.781 23.240 1.00 44.88 173 VAL A CA 1
ATOM 1366 C C . VAL A 1 173 ? -11.760 6.682 24.459 1.00 44.88 173 VAL A C 1
ATOM 1368 O O . VAL A 1 173 ? -12.839 7.226 24.689 1.00 44.88 173 VAL A O 1
ATOM 1371 N N . PHE A 1 174 ? -10.685 6.846 25.228 1.00 38.84 174 PHE A N 1
ATOM 1372 C CA . PHE A 1 174 ? -10.650 7.736 26.385 1.00 38.84 174 PHE A CA 1
ATOM 1373 C C . PHE A 1 174 ? -10.094 9.105 26.008 1.00 38.84 174 PHE A C 1
ATOM 1375 O O . PHE A 1 174 ? -9.099 9.205 25.290 1.00 38.84 174 PHE A O 1
ATOM 1382 N N . GLN A 1 175 ? -10.692 10.154 26.566 1.00 32.09 175 GLN A N 1
ATOM 1383 C CA . GLN A 1 175 ? -10.102 11.483 26.603 1.00 32.09 175 GLN A CA 1
ATOM 1384 C C . GLN A 1 175 ? -9.710 11.778 28.048 1.00 32.09 175 GLN A C 1
ATOM 1386 O O . GLN A 1 175 ? -10.554 12.127 28.868 1.00 32.09 175 GLN A O 1
ATOM 1391 N N . THR A 1 176 ? -8.432 11.614 28.387 1.00 30.83 176 THR A N 1
ATOM 1392 C CA . THR A 1 176 ? -7.928 12.129 29.661 1.00 30.83 176 THR A CA 1
ATOM 1393 C C . THR A 1 176 ? -7.930 13.648 29.572 1.00 30.83 176 THR A C 1
ATOM 1395 O O . THR A 1 176 ? -7.259 14.215 28.704 1.00 30.83 176 THR A O 1
ATOM 1398 N N . ARG A 1 177 ? -8.685 14.317 30.451 1.00 30.02 177 ARG A N 1
ATOM 1399 C CA . ARG A 1 177 ? -8.473 15.740 30.720 1.00 30.02 177 ARG A CA 1
ATOM 1400 C C . ARG A 1 177 ? -7.015 15.900 31.139 1.00 30.02 177 ARG A C 1
ATOM 1402 O O . ARG A 1 177 ? -6.609 15.423 32.191 1.00 30.02 177 ARG A O 1
ATOM 1409 N N . SER A 1 178 ? -6.219 16.536 30.291 1.00 31.75 178 SER A N 1
ATOM 1410 C CA . SER A 1 178 ? -5.003 17.191 30.741 1.00 31.75 178 SER A CA 1
ATOM 1411 C C . SER A 1 178 ? -5.453 18.379 31.581 1.00 31.75 178 SER A C 1
ATOM 1413 O O . SER A 1 178 ? -5.769 19.437 31.033 1.00 31.75 178 SER A O 1
ATOM 1415 N N . ASP A 1 179 ? -5.553 18.175 32.892 1.00 30.53 179 ASP A N 1
ATOM 1416 C CA . ASP A 1 179 ? -5.583 19.276 33.842 1.00 30.53 179 ASP A CA 1
ATOM 1417 C C . ASP A 1 179 ? -4.226 19.982 33.725 1.00 30.53 179 ASP A C 1
ATOM 1419 O O . ASP A 1 179 ? -3.204 19.516 34.227 1.00 30.53 179 ASP A O 1
ATOM 1423 N N . PHE A 1 180 ? -4.203 21.066 32.949 1.00 30.05 180 PHE A N 1
ATOM 1424 C CA . PHE A 1 180 ? -3.119 22.036 32.989 1.00 30.05 180 PHE A CA 1
ATOM 1425 C C . PHE A 1 180 ? -3.243 22.780 34.319 1.00 30.05 180 PHE A C 1
ATOM 1427 O O . PHE A 1 180 ? -4.219 23.501 34.532 1.00 30.05 180 PHE A O 1
ATOM 1434 N N . ASN A 1 181 ? -2.263 22.571 35.194 1.00 30.20 181 ASN A N 1
ATOM 1435 C CA . ASN A 1 181 ? -1.936 23.477 36.287 1.00 30.20 181 ASN A CA 1
ATOM 1436 C C . ASN A 1 181 ? -0.752 24.339 35.839 1.00 30.20 181 ASN A C 1
ATOM 1438 O O . ASN A 1 181 ? 0.176 23.754 35.230 1.00 30.20 181 ASN A O 1
#

Secondary structure (DSSP, 8-state):
---------------------HHHHHHHHT--PPPGGG-HHHHHHTT----TT-EEEEE-SSSTTEEEEEEEEEEETTEEEEEETT-TT-GGG-EEEETTTS-EEETTHHHHTT-EE---HHHHHH-TTHHHHHHHHHTTPPBPPHHHHHTTS------------SSS-------------

Radius of gyration: 23.26 Å; chains: 1; bounding box: 62×48×59 Å

InterPro domains:
  IPR004092 Mbt repeat domain [PF02820] (54-123)
  IPR004092 Mbt repeat domain [PS51079] (20-120)
  IPR004092 Mbt repeat domain [SM00561] (20-120)
  IPR050548 Polycomb group and chromatin remodeling factors [PTHR12247] (15-152)